Protein AF-A0A2E5EFN4-F1 (afdb_monomer_lite)

Foldseek 3Di:
DKKFKFLFQPPTDGPFDIDDDAPFDADPNDTDDDDDRDDPSPPPHKIFIWDWDDDHPDPDDTDTDGRTHIDD

Sequence (72 aa):
MQFALRDQATAGNPVSTVLRLNNVGVTNGIFQATLDFGTNVWNGAARWLGISVRNAGSQAAFTLLVPSQQVP

Structure (mmCIF, N/CA/C/O backbone):
data_AF-A0A2E5EFN4-F1
#
_entry.id   AF-A0A2E5EFN4-F1
#
loop_
_atom_site.group_PDB
_atom_site.id
_atom_site.type_symbol
_atom_site.label_atom_id
_atom_site.label_alt_id
_atom_site.label_comp_id
_atom_site.label_asym_id
_atom_site.label_entity_id
_atom_site.label_seq_id
_atom_site.pdbx_PDB_ins_code
_atom_site.Cartn_x
_atom_site.Cartn_y
_atom_site.Cartn_z
_atom_site.occupancy
_atom_site.B_iso_or_equiv
_atom_site.auth_seq_id
_atom_site.auth_comp_id
_atom_site.auth_asym_id
_atom_site.auth_atom_id
_atom_site.pdbx_PDB_model_num
ATOM 1 N N . MET A 1 1 ? -7.943 2.166 4.345 1.00 94.38 1 MET A N 1
ATOM 2 C CA . MET A 1 1 ? -6.556 1.686 4.179 1.00 94.38 1 MET A CA 1
ATOM 3 C C . MET A 1 1 ? -6.021 2.150 2.835 1.00 94.38 1 MET A C 1
ATOM 5 O O . MET A 1 1 ? -6.815 2.488 1.957 1.00 94.38 1 MET A O 1
ATOM 9 N N . GLN A 1 2 ? -4.704 2.228 2.702 1.00 96.38 2 GLN A N 1
ATOM 10 C CA . GLN A 1 2 ? -4.015 2.582 1.465 1.00 96.38 2 GLN A CA 1
ATOM 11 C C . GLN A 1 2 ? -2.952 1.536 1.154 1.00 96.38 2 GLN A C 1
ATOM 13 O O . GLN A 1 2 ? -2.302 1.035 2.070 1.00 96.38 2 GLN A O 1
ATOM 18 N N . PHE A 1 3 ? -2.782 1.243 -0.129 1.00 97.62 3 PHE A N 1
ATOM 19 C CA . PHE A 1 3 ? -1.809 0.285 -0.630 1.00 97.62 3 PHE A CA 1
ATOM 20 C C . PHE A 1 3 ? -1.007 0.923 -1.759 1.00 97.62 3 PHE A C 1
ATOM 22 O O . PHE A 1 3 ? -1.571 1.608 -2.613 1.00 97.62 3 PHE A O 1
ATOM 29 N N . ALA A 1 4 ? 0.300 0.701 -1.762 1.00 97.81 4 ALA A N 1
ATOM 30 C CA . ALA 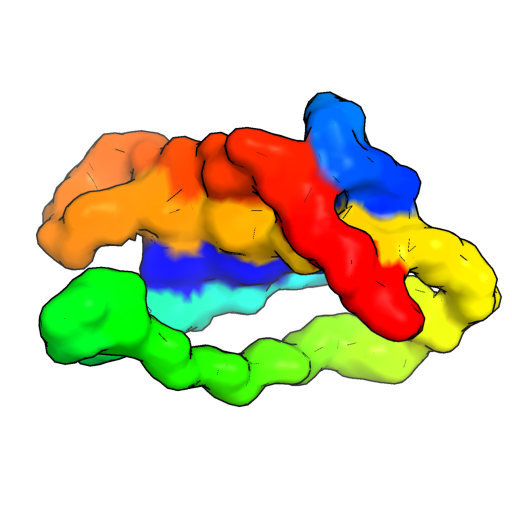A 1 4 ? 1.183 1.103 -2.849 1.00 97.81 4 ALA A CA 1
ATOM 31 C C . ALA A 1 4 ? 2.357 0.131 -2.926 1.00 97.81 4 ALA A C 1
ATOM 33 O O . ALA A 1 4 ? 2.858 -0.307 -1.888 1.00 97.81 4 ALA A O 1
ATOM 34 N N . LEU A 1 5 ? 2.821 -0.172 -4.134 1.00 97.88 5 LEU A N 1
ATOM 35 C CA . LEU A 1 5 ? 4.093 -0.862 -4.302 1.00 97.88 5 LEU A CA 1
ATOM 36 C C . LEU A 1 5 ? 5.233 0.108 -4.024 1.00 97.88 5 LEU A C 1
ATOM 38 O O . LEU A 1 5 ? 5.148 1.290 -4.359 1.00 97.88 5 LEU A O 1
ATOM 42 N N . ARG A 1 6 ? 6.298 -0.401 -3.417 1.00 97.44 6 ARG A N 1
ATOM 43 C CA . ARG A 1 6 ? 7.519 0.329 -3.082 1.00 97.44 6 ARG A CA 1
ATOM 44 C C . ARG A 1 6 ? 8.742 -0.378 -3.656 1.00 97.44 6 ARG A C 1
ATOM 46 O O . ARG A 1 6 ? 8.676 -1.569 -3.962 1.00 97.44 6 ARG A O 1
ATOM 53 N N . ASP A 1 7 ? 9.836 0.359 -3.793 1.00 97.00 7 ASP A N 1
ATOM 54 C CA . ASP A 1 7 ? 11.118 -0.129 -4.324 1.00 97.00 7 ASP A CA 1
ATOM 55 C C . ASP A 1 7 ? 12.039 -0.781 -3.276 1.00 97.00 7 ASP A C 1
ATOM 57 O O . ASP A 1 7 ? 13.048 -1.367 -3.661 1.00 97.00 7 ASP A O 1
ATOM 61 N N . GLN A 1 8 ? 11.711 -0.698 -1.979 1.00 96.94 8 GLN A N 1
ATOM 62 C CA . GLN A 1 8 ? 12.453 -1.313 -0.868 1.00 96.94 8 GLN A CA 1
ATOM 63 C C . GLN A 1 8 ? 11.535 -1.620 0.332 1.00 96.94 8 GLN A C 1
ATOM 65 O O . GLN A 1 8 ? 10.484 -0.998 0.506 1.00 96.94 8 GLN A O 1
ATOM 70 N N . ALA A 1 9 ? 11.962 -2.546 1.203 1.00 95.19 9 ALA A N 1
ATOM 71 C CA . ALA A 1 9 ? 11.212 -2.973 2.394 1.00 95.19 9 ALA A CA 1
ATOM 72 C C . ALA A 1 9 ? 11.034 -1.862 3.445 1.00 95.19 9 ALA A C 1
ATOM 74 O O . ALA A 1 9 ? 9.969 -1.726 4.046 1.00 95.19 9 ALA A O 1
ATOM 75 N N . THR A 1 10 ? 12.072 -1.058 3.663 1.00 95.88 10 THR A N 1
ATOM 76 C CA . THR A 1 10 ? 12.095 0.035 4.643 1.00 95.88 10 THR A CA 1
ATOM 77 C C . THR A 1 10 ? 12.580 1.288 3.940 1.00 95.88 10 THR A C 1
ATOM 79 O O . THR A 1 10 ? 13.517 1.214 3.155 1.00 95.88 10 THR A O 1
ATOM 82 N N . ALA A 1 11 ? 11.935 2.425 4.207 1.00 91.19 11 ALA A N 1
ATOM 83 C CA . ALA A 1 11 ? 12.245 3.716 3.585 1.00 91.19 11 ALA A CA 1
ATOM 84 C C . ALA A 1 11 ? 12.202 3.748 2.037 1.00 91.19 11 ALA A C 1
ATOM 86 O O . ALA A 1 11 ? 12.610 4.743 1.449 1.00 91.19 11 ALA A O 1
ATOM 87 N N . GLY A 1 12 ? 11.656 2.717 1.379 1.00 93.06 12 GLY A N 1
ATOM 88 C CA . GLY A 1 12 ? 11.504 2.702 -0.077 1.00 93.06 12 GLY A CA 1
ATOM 89 C C . GLY A 1 12 ? 10.520 3.756 -0.577 1.00 93.06 12 GLY A C 1
ATOM 90 O O . GLY A 1 12 ? 9.602 4.139 0.155 1.00 93.06 12 GLY A O 1
ATOM 91 N N . ASN A 1 13 ? 10.661 4.204 -1.819 1.00 95.25 13 ASN A N 1
ATOM 92 C CA . ASN A 1 13 ? 9.739 5.120 -2.488 1.00 95.25 13 ASN A CA 1
ATOM 93 C C . ASN A 1 13 ? 8.562 4.355 -3.106 1.00 95.25 13 ASN A C 1
ATOM 95 O O . ASN A 1 13 ? 8.729 3.210 -3.527 1.00 95.25 13 ASN A O 1
ATOM 99 N N . PRO A 1 14 ? 7.356 4.949 -3.173 1.00 94.81 14 PRO A N 1
ATOM 100 C CA . PRO A 1 14 ? 6.249 4.341 -3.894 1.00 94.81 14 PRO A CA 1
ATOM 101 C C . PRO A 1 14 ? 6.533 4.331 -5.405 1.00 94.81 14 PRO A C 1
ATOM 103 O O . PRO A 1 14 ? 6.905 5.351 -5.978 1.00 94.81 14 PRO A O 1
ATOM 106 N N . VAL A 1 15 ? 6.313 3.184 -6.045 1.00 96.25 15 VAL A N 1
ATOM 107 C CA . VAL A 1 15 ? 6.498 2.950 -7.492 1.00 96.25 15 VAL A CA 1
ATOM 108 C C . VAL A 1 15 ? 5.184 2.639 -8.214 1.00 96.25 15 VAL A C 1
ATOM 110 O O . VAL A 1 15 ? 5.179 2.253 -9.379 1.00 96.25 15 VAL A O 1
ATOM 113 N N . SER A 1 16 ? 4.056 2.801 -7.524 1.00 96.00 16 SER A N 1
ATOM 114 C CA . SER A 1 16 ? 2.711 2.686 -8.083 1.00 96.00 16 SER A CA 1
ATOM 115 C C . SER A 1 16 ? 1.858 3.887 -7.687 1.00 96.00 16 SER A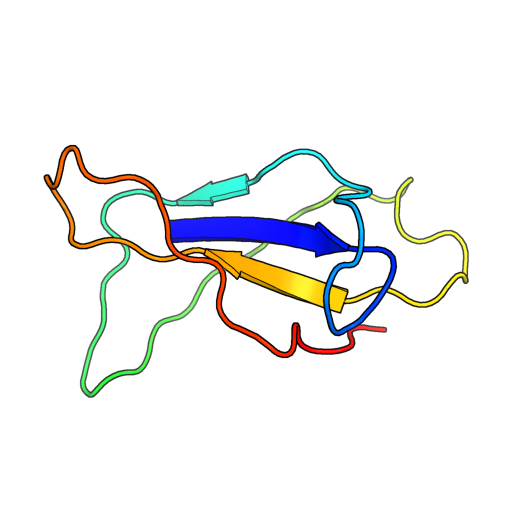 C 1
ATOM 117 O O . SER A 1 16 ? 2.184 4.637 -6.763 1.00 96.00 16 SER A O 1
ATOM 119 N N . THR A 1 17 ? 0.701 4.023 -8.331 1.00 95.44 17 THR A N 1
ATOM 120 C CA . THR A 1 17 ? -0.384 4.835 -7.778 1.00 95.44 17 THR A CA 1
ATOM 121 C C . THR A 1 17 ? -0.861 4.237 -6.450 1.00 95.44 17 THR A C 1
ATOM 123 O O . THR A 1 17 ? -0.722 3.036 -6.193 1.00 95.44 17 THR A O 1
ATOM 126 N N . VAL A 1 18 ? -1.395 5.087 -5.570 1.00 96.31 18 VAL A N 1
ATOM 127 C CA . VAL A 1 18 ? -1.933 4.647 -4.279 1.00 96.31 18 VAL A CA 1
ATOM 128 C C . VAL A 1 18 ? -3.351 4.128 -4.480 1.00 96.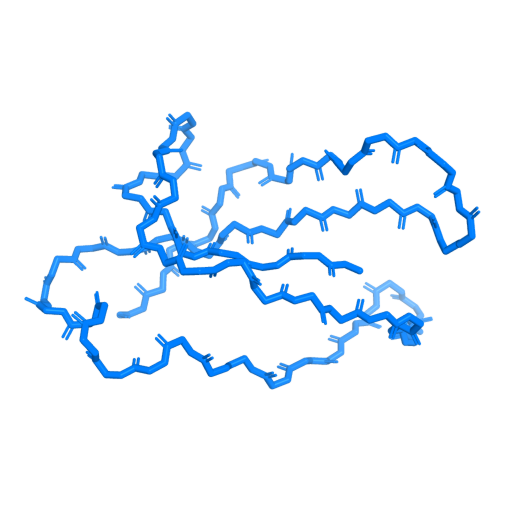31 18 VAL A C 1
ATOM 130 O O . VAL A 1 18 ? -4.253 4.896 -4.818 1.00 96.31 18 VAL A O 1
ATOM 133 N N . LEU A 1 19 ? -3.570 2.846 -4.195 1.00 97.44 19 LEU A N 1
ATOM 134 C CA . LEU A 1 19 ? -4.907 2.267 -4.128 1.00 97.44 19 LEU A CA 1
ATOM 135 C C . LEU A 1 19 ? -5.516 2.564 -2.762 1.00 97.44 19 LEU A C 1
ATOM 137 O O . LEU A 1 19 ? -4.918 2.285 -1.719 1.00 97.44 19 LEU A O 1
ATOM 141 N N . ARG A 1 20 ? -6.723 3.128 -2.751 1.00 95.44 20 ARG A N 1
ATOM 142 C CA . ARG A 1 20 ? -7.426 3.475 -1.518 1.00 95.44 20 ARG A CA 1
ATOM 143 C C . ARG A 1 20 ? -8.680 2.633 -1.362 1.00 95.44 20 ARG A C 1
ATOM 145 O O . ARG A 1 20 ? -9.602 2.738 -2.159 1.00 95.44 20 ARG A O 1
ATOM 152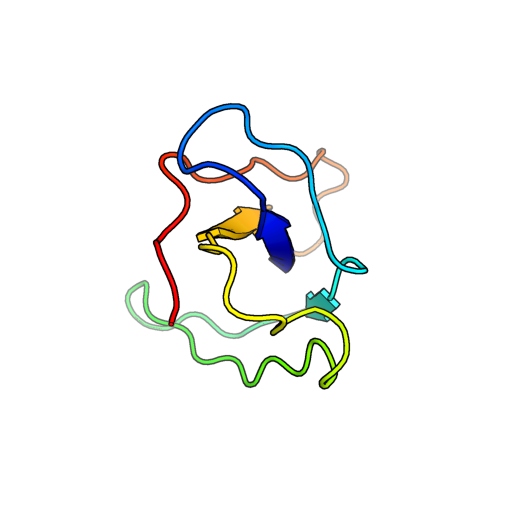 N N . LEU A 1 21 ? -8.735 1.878 -0.270 1.00 94.19 21 LEU A N 1
ATOM 153 C CA . LEU A 1 21 ? -9.917 1.120 0.125 1.00 94.19 21 LEU A CA 1
ATOM 154 C C . LEU A 1 21 ? -10.522 1.754 1.378 1.00 94.19 21 LEU A C 1
ATOM 156 O O . LEU A 1 21 ? -9.882 1.825 2.435 1.00 94.19 21 LEU A O 1
ATOM 160 N N . ASN A 1 22 ? -11.745 2.260 1.252 1.00 90.31 22 ASN A N 1
ATOM 161 C CA . ASN A 1 22 ? -12.495 2.837 2.364 1.00 90.31 22 ASN A CA 1
ATOM 162 C C . ASN A 1 22 ? -13.323 1.746 3.057 1.00 90.31 22 ASN A C 1
ATOM 164 O O . ASN A 1 22 ? -13.691 0.761 2.430 1.00 90.31 22 ASN A O 1
ATOM 168 N N . ASN A 1 23 ? -13.591 1.930 4.354 1.00 86.31 23 ASN A N 1
ATOM 169 C CA . ASN A 1 23 ? -14.505 1.081 5.131 1.00 86.31 23 ASN A CA 1
ATOM 170 C C . ASN A 1 23 ? -14.219 -0.433 5.044 1.00 86.31 23 ASN A C 1
ATOM 172 O O . ASN A 1 23 ? -15.142 -1.239 5.060 1.00 86.31 23 ASN A O 1
ATOM 176 N N . VAL A 1 24 ? -12.943 -0.824 4.961 1.00 91.69 24 VAL A N 1
ATOM 177 C CA . VAL A 1 24 ? -12.565 -2.242 4.903 1.00 91.69 24 VAL A CA 1
ATOM 178 C C . VAL A 1 24 ? -12.914 -2.919 6.225 1.00 91.69 24 VAL A C 1
ATOM 180 O O . VAL A 1 24 ? -12.448 -2.489 7.281 1.00 91.69 24 VAL A O 1
ATOM 183 N N . GLY A 1 25 ? -13.736 -3.966 6.149 1.00 91.19 25 GLY A N 1
ATOM 184 C CA . GLY A 1 25 ? -14.094 -4.789 7.297 1.00 91.19 25 GLY A CA 1
ATOM 185 C C . GLY A 1 25 ? -12.880 -5.545 7.827 1.00 91.19 25 GLY A C 1
ATOM 186 O O . GLY A 1 25 ? -12.118 -6.129 7.057 1.00 91.19 25 GLY A O 1
ATOM 187 N N . VAL A 1 26 ? -12.710 -5.522 9.147 1.00 91.44 26 VAL A N 1
ATOM 188 C CA . VAL A 1 26 ? -11.670 -6.272 9.852 1.00 91.44 26 VAL A CA 1
ATOM 189 C C . VAL A 1 26 ? -12.357 -7.150 10.889 1.00 91.44 26 VAL A C 1
ATOM 191 O O . VAL A 1 26 ? -13.089 -6.643 11.739 1.00 91.44 26 VAL A O 1
ATOM 194 N N . THR A 1 27 ? -12.120 -8.456 10.839 1.00 95.31 27 THR A N 1
ATOM 195 C CA . THR A 1 27 ? -12.687 -9.426 11.785 1.00 95.31 27 THR A CA 1
ATOM 196 C C . THR A 1 27 ? -11.546 -10.210 12.412 1.00 95.31 27 THR A C 1
ATOM 198 O O . THR A 1 27 ? -10.743 -10.803 11.699 1.00 95.31 27 THR A O 1
ATOM 201 N N . ASN A 1 28 ? -11.438 -10.176 13.744 1.00 94.25 28 ASN A N 1
ATOM 202 C CA . ASN A 1 28 ? -10.335 -10.799 14.493 1.00 94.25 28 ASN A CA 1
ATOM 203 C C . ASN A 1 28 ? -8.937 -10.381 13.991 1.00 94.25 28 ASN A C 1
ATOM 205 O O . ASN A 1 28 ? -8.017 -11.189 13.937 1.00 94.25 28 ASN A O 1
ATOM 209 N N . GLY A 1 29 ? -8.788 -9.117 13.579 1.00 88.88 29 GLY A N 1
ATOM 210 C CA . GLY A 1 29 ? -7.530 -8.585 13.040 1.00 88.88 29 GLY A CA 1
ATOM 211 C C . GLY A 1 29 ? -7.228 -8.977 11.589 1.00 88.88 29 GLY A C 1
ATOM 212 O O . GLY A 1 29 ? -6.191 -8.582 11.064 1.00 88.88 29 GLY A O 1
ATOM 213 N N . ILE A 1 30 ? -8.125 -9.706 10.922 1.00 93.31 30 ILE A N 1
ATOM 214 C CA . ILE A 1 30 ? -7.961 -10.161 9.539 1.00 93.31 30 ILE A CA 1
ATOM 215 C C . ILE A 1 30 ? -8.838 -9.317 8.614 1.00 93.31 30 ILE A C 1
ATOM 217 O O . ILE A 1 30 ? -9.988 -9.013 8.933 1.00 93.31 30 ILE A O 1
ATOM 221 N N . PHE A 1 31 ? -8.301 -8.965 7.448 1.00 93.31 31 PHE A N 1
ATOM 222 C CA . PHE A 1 31 ? -9.045 -8.355 6.349 1.00 93.31 31 PHE A CA 1
ATOM 223 C C . PHE A 1 31 ? -8.656 -9.008 5.023 1.00 93.31 31 PHE A C 1
ATOM 225 O O . PHE A 1 31 ? -7.601 -9.632 4.910 1.00 93.31 31 PHE A O 1
ATOM 232 N N . GLN A 1 32 ? -9.497 -8.829 4.009 1.00 94.25 32 GLN A N 1
ATOM 233 C CA . GLN A 1 32 ? -9.203 -9.226 2.635 1.00 94.25 32 GLN A CA 1
ATOM 234 C C . GLN A 1 32 ? -9.362 -8.024 1.708 1.00 94.25 32 GLN A C 1
ATOM 236 O O . GLN A 1 32 ? -10.235 -7.177 1.902 1.00 94.25 32 GLN A O 1
ATOM 241 N N . ALA A 1 33 ? -8.491 -7.940 0.708 1.00 93.75 33 ALA A N 1
ATOM 242 C CA . ALA A 1 33 ? -8.503 -6.894 -0.299 1.00 93.75 33 ALA A CA 1
ATOM 243 C C . ALA A 1 33 ? -7.995 -7.465 -1.623 1.00 93.75 33 ALA A C 1
ATOM 245 O O . ALA A 1 33 ? -6.976 -8.149 -1.650 1.00 93.75 33 ALA A O 1
ATOM 246 N N . THR A 1 34 ? -8.692 -7.156 -2.715 1.00 94.19 34 THR A N 1
ATOM 247 C CA . THR A 1 34 ? -8.170 -7.367 -4.070 1.00 94.19 34 THR A CA 1
ATOM 248 C C . THR A 1 34 ? -7.506 -6.072 -4.517 1.00 94.19 34 THR A C 1
ATOM 250 O O . THR A 1 34 ? -8.122 -5.009 -4.433 1.00 94.19 34 THR A O 1
ATOM 253 N N . LEU A 1 35 ? -6.242 -6.149 -4.931 1.00 95.38 35 LEU A N 1
ATOM 254 C CA . LEU A 1 35 ? -5.426 -4.997 -5.310 1.00 95.38 35 LEU A CA 1
ATOM 255 C C . LEU A 1 35 ? -4.985 -5.156 -6.764 1.00 95.38 35 LEU A C 1
ATOM 257 O O . LEU A 1 35 ? -4.349 -6.151 -7.100 1.00 95.38 35 LEU A O 1
ATOM 261 N N . ASP A 1 36 ? -5.298 -4.169 -7.598 1.00 94.88 36 ASP A N 1
ATOM 262 C CA . ASP A 1 36 ? -4.852 -4.105 -8.988 1.00 94.88 36 ASP A CA 1
ATOM 263 C C . ASP A 1 36 ? -3.969 -2.869 -9.187 1.00 94.88 36 ASP A C 1
ATOM 265 O O . ASP A 1 36 ? -4.438 -1.732 -9.124 1.00 94.88 36 ASP A O 1
ATOM 269 N N . PHE A 1 37 ? -2.673 -3.102 -9.388 1.00 94.69 37 PHE A N 1
ATOM 270 C CA . PHE A 1 37 ? -1.681 -2.054 -9.643 1.00 94.69 37 PHE A CA 1
ATOM 271 C C . PHE A 1 37 ? -1.400 -1.861 -11.144 1.00 94.69 37 PHE A C 1
ATOM 273 O O . PHE A 1 37 ? -0.521 -1.074 -11.508 1.00 94.69 37 PHE A O 1
ATOM 280 N N . GLY A 1 38 ? -2.127 -2.571 -12.012 1.00 93.75 38 GLY A N 1
ATOM 281 C CA . GLY A 1 38 ? -1.846 -2.676 -13.437 1.00 93.75 38 GLY A CA 1
ATOM 282 C C . GLY A 1 38 ? -0.595 -3.506 -13.737 1.00 93.75 38 GLY A C 1
ATOM 283 O O . GLY A 1 38 ? 0.106 -3.986 -12.848 1.00 93.75 38 GLY A O 1
ATOM 284 N N . THR A 1 39 ? -0.291 -3.673 -15.023 1.00 90.75 39 THR A N 1
ATOM 285 C CA . THR A 1 39 ? 0.820 -4.517 -15.496 1.00 90.75 39 THR A CA 1
ATOM 286 C C . THR A 1 39 ? 2.162 -3.785 -15.551 1.00 90.75 39 THR A C 1
ATOM 288 O O . THR A 1 39 ? 3.206 -4.400 -15.367 1.00 90.75 39 THR A O 1
ATOM 291 N N . ASN A 1 40 ? 2.158 -2.466 -15.763 1.00 91.31 40 ASN A N 1
ATOM 292 C CA . ASN A 1 40 ? 3.375 -1.687 -16.041 1.00 91.31 40 ASN A CA 1
ATOM 293 C C . ASN A 1 40 ? 4.374 -1.635 -14.872 1.00 91.31 40 ASN A C 1
ATOM 295 O O . ASN A 1 40 ? 5.561 -1.397 -15.082 1.00 91.31 40 ASN A O 1
ATOM 299 N N . VAL A 1 41 ? 3.904 -1.837 -13.640 1.00 92.56 41 VAL A N 1
ATOM 300 C CA . VAL A 1 41 ? 4.744 -1.797 -12.431 1.00 92.56 41 VAL A CA 1
ATOM 301 C C . VAL A 1 41 ? 5.548 -3.086 -12.218 1.00 92.56 41 VAL A C 1
ATOM 303 O O . VAL A 1 41 ? 6.563 -3.058 -11.510 1.00 92.56 41 VAL A O 1
ATOM 306 N N . TRP A 1 42 ? 5.130 -4.185 -12.856 1.00 92.75 42 TRP A N 1
ATOM 307 C CA . TRP A 1 42 ? 5.707 -5.527 -12.747 1.00 92.75 42 TRP A CA 1
ATOM 308 C C . TRP A 1 42 ? 6.698 -5.786 -13.884 1.00 92.75 42 TRP A C 1
ATOM 310 O O . TRP A 1 42 ? 6.450 -6.551 -14.810 1.00 92.75 42 TRP A O 1
ATOM 320 N N . ASN A 1 43 ? 7.841 -5.108 -13.824 1.00 92.12 43 ASN A N 1
ATOM 321 C CA . ASN A 1 43 ? 8.879 -5.143 -14.859 1.00 92.12 43 ASN A CA 1
ATOM 322 C C . ASN A 1 43 ? 10.080 -6.044 -14.505 1.00 92.12 43 ASN A C 1
ATOM 324 O O . ASN A 1 43 ? 11.170 -5.855 -15.039 1.00 92.12 43 ASN A O 1
ATOM 328 N N . GLY A 1 44 ? 9.901 -6.985 -13.573 1.00 92.38 44 GLY A N 1
ATOM 329 C CA . GLY A 1 44 ? 10.946 -7.900 -13.096 1.00 92.38 44 GLY A CA 1
ATOM 330 C C . GLY A 1 44 ? 11.846 -7.343 -11.986 1.00 92.38 44 GLY A C 1
ATOM 331 O O . GLY A 1 44 ? 12.643 -8.088 -11.422 1.00 92.38 44 GLY A O 1
ATOM 332 N N . ALA A 1 45 ? 11.724 -6.062 -11.628 1.00 94.81 45 ALA A N 1
ATOM 333 C CA . ALA A 1 45 ? 12.379 -5.527 -10.438 1.00 94.81 45 ALA A CA 1
ATOM 334 C C . ALA A 1 45 ? 11.598 -5.903 -9.170 1.00 94.81 45 ALA A C 1
ATOM 336 O O . ALA A 1 45 ? 10.369 -5.917 -9.180 1.00 94.81 45 ALA A O 1
ATOM 337 N N . ALA A 1 46 ? 12.310 -6.138 -8.065 1.00 95.81 46 ALA A N 1
ATOM 338 C CA . ALA A 1 46 ? 11.690 -6.449 -6.781 1.00 95.81 46 ALA A CA 1
ATOM 339 C C . ALA A 1 46 ? 10.713 -5.344 -6.336 1.00 95.81 46 ALA A C 1
ATOM 341 O O . ALA A 1 46 ? 10.930 -4.145 -6.577 1.00 95.81 46 ALA A O 1
ATOM 342 N N . ARG A 1 47 ? 9.622 -5.762 -5.693 1.00 97.00 47 ARG A N 1
ATOM 343 C CA . ARG A 1 47 ? 8.560 -4.887 -5.197 1.00 97.00 47 ARG A CA 1
ATOM 344 C C . ARG A 1 47 ? 8.203 -5.239 -3.766 1.00 97.00 47 ARG A C 1
ATOM 346 O O . ARG A 1 47 ? 8.263 -6.395 -3.354 1.00 97.00 47 ARG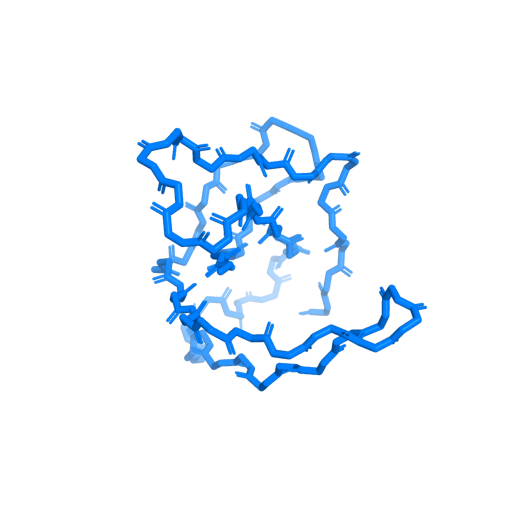 A O 1
ATOM 353 N N . TRP A 1 48 ? 7.783 -4.223 -3.024 1.00 98.19 48 TRP A N 1
ATOM 354 C CA . TRP A 1 48 ? 7.292 -4.370 -1.663 1.00 98.19 48 TRP A CA 1
ATOM 355 C C . TRP A 1 48 ? 5.910 -3.742 -1.534 1.00 98.19 48 TRP A C 1
ATOM 357 O O . TRP A 1 48 ? 5.718 -2.572 -1.852 1.00 98.19 48 TRP A O 1
ATOM 367 N N . LEU A 1 49 ? 4.936 -4.505 -1.055 1.00 97.75 49 LEU A N 1
ATOM 368 C CA . LEU A 1 49 ? 3.614 -4.022 -0.703 1.00 97.75 49 LEU A CA 1
ATOM 369 C C . LEU A 1 49 ? 3.700 -3.163 0.561 1.00 97.75 49 LEU A C 1
ATOM 371 O O . LEU A 1 49 ? 3.868 -3.664 1.676 1.00 97.75 49 LEU A O 1
ATOM 375 N N . GLY A 1 50 ? 3.556 -1.855 0.374 1.00 97.69 50 GLY A N 1
ATOM 376 C CA . GLY A 1 50 ? 3.330 -0.908 1.451 1.00 97.69 50 GLY A CA 1
ATOM 377 C C . GLY A 1 50 ? 1.853 -0.877 1.820 1.00 97.69 50 GLY A C 1
ATOM 378 O O . GLY A 1 50 ? 1.000 -0.630 0.965 1.00 97.69 50 GLY A O 1
ATOM 379 N N . ILE A 1 51 ? 1.561 -1.093 3.100 1.00 97.06 51 ILE A N 1
ATOM 380 C CA . ILE A 1 51 ? 0.214 -0.992 3.663 1.00 97.06 51 ILE A CA 1
ATOM 381 C C . ILE A 1 51 ? 0.212 0.182 4.627 1.00 97.06 51 ILE A C 1
ATOM 383 O O . ILE A 1 51 ? 0.930 0.165 5.626 1.00 97.06 51 ILE A O 1
ATOM 387 N N . SER A 1 52 ? -0.612 1.186 4.348 1.00 96.56 52 SER A N 1
ATOM 388 C CA . SER A 1 52 ? -0.814 2.302 5.262 1.00 96.56 52 SER A CA 1
ATOM 389 C C . SER A 1 52 ? -2.219 2.267 5.849 1.00 96.56 52 SER A C 1
ATOM 391 O O . SER A 1 52 ? -3.230 2.157 5.139 1.00 96.56 52 SER A O 1
ATOM 393 N N . VAL A 1 53 ? -2.298 2.383 7.170 1.00 94.69 53 VAL A N 1
ATOM 394 C CA . VAL A 1 53 ? -3.537 2.236 7.937 1.00 94.69 53 VAL A CA 1
ATOM 395 C C . VAL A 1 53 ? -3.856 3.506 8.716 1.00 94.69 53 VAL A C 1
ATOM 397 O O . VAL A 1 53 ? -2.979 4.284 9.074 1.00 94.69 53 VAL A O 1
ATOM 400 N N . ARG A 1 54 ? -5.147 3.724 8.950 1.00 94.81 54 ARG A N 1
ATOM 401 C CA . ARG A 1 54 ? -5.675 4.665 9.940 1.00 94.81 54 ARG A CA 1
ATOM 402 C C . ARG A 1 54 ? -7.071 4.207 10.335 1.00 94.81 54 ARG A C 1
ATOM 404 O O . ARG A 1 54 ? -7.745 3.563 9.523 1.00 94.81 54 ARG A O 1
ATOM 411 N N . ASN A 1 55 ? -7.527 4.604 11.518 1.00 90.69 55 ASN A N 1
ATOM 412 C CA . ASN A 1 55 ? -8.890 4.319 11.962 1.00 90.69 55 ASN A CA 1
ATOM 413 C C . ASN A 1 55 ? -9.915 4.919 10.987 1.00 90.69 55 ASN A C 1
ATOM 415 O O . ASN A 1 55 ? -9.740 6.032 10.478 1.00 90.69 55 ASN A O 1
ATOM 419 N N . ALA A 1 56 ? -10.995 4.182 10.720 1.00 88.38 56 ALA A N 1
ATOM 420 C CA . ALA A 1 56 ? -12.081 4.666 9.874 1.00 88.38 56 ALA A CA 1
ATOM 421 C C . ALA A 1 56 ? -12.669 5.970 10.445 1.00 88.38 56 ALA A C 1
ATOM 423 O O . ALA A 1 56 ? -12.795 6.120 11.656 1.00 88.38 56 ALA A O 1
ATOM 424 N N . GLY A 1 57 ? -12.970 6.939 9.577 1.00 86.88 57 GLY A N 1
ATOM 425 C CA . GLY A 1 57 ? -13.462 8.264 9.983 1.00 86.88 57 GLY A CA 1
ATOM 426 C C . GLY A 1 57 ? -12.413 9.206 10.594 1.00 86.88 57 GLY A C 1
ATOM 427 O O . GLY A 1 57 ? -12.679 10.397 10.713 1.00 86.88 57 GLY A O 1
ATOM 428 N N . SER A 1 58 ? -11.205 8.729 10.923 1.00 92.38 58 SER A N 1
ATOM 429 C CA . SER A 1 58 ? -10.143 9.593 11.449 1.00 92.38 58 SER A CA 1
ATOM 430 C C . SER A 1 58 ? -9.604 10.557 10.386 1.00 92.38 58 SER A C 1
ATOM 432 O O . SER A 1 58 ? -9.397 10.181 9.226 1.00 92.38 58 SER A O 1
ATOM 434 N N . GLN A 1 59 ? -9.324 11.793 10.808 1.00 93.31 59 GLN A N 1
ATOM 435 C CA . GLN A 1 59 ? -8.626 12.807 10.010 1.00 93.31 59 GLN A CA 1
ATOM 436 C C . GLN A 1 59 ? -7.098 12.687 10.099 1.00 93.31 59 GLN A C 1
ATOM 438 O O . GLN A 1 59 ? -6.392 13.370 9.362 1.00 93.31 59 GLN A O 1
ATOM 443 N N . ALA A 1 60 ? -6.580 11.803 10.958 1.00 95.44 60 ALA A N 1
ATOM 444 C CA . ALA A 1 60 ? -5.147 11.573 11.077 1.00 95.44 60 ALA A CA 1
ATOM 445 C C . ALA A 1 60 ? -4.531 11.108 9.745 1.00 95.44 60 ALA A C 1
ATOM 447 O O . ALA A 1 60 ? -5.196 10.509 8.880 1.00 95.44 60 ALA A O 1
ATOM 448 N N . ALA A 1 61 ? -3.232 11.374 9.603 1.00 95.25 61 ALA A N 1
ATOM 449 C CA . ALA A 1 61 ? -2.434 10.821 8.522 1.00 95.25 61 ALA A CA 1
ATOM 450 C C . ALA A 1 61 ? -2.424 9.285 8.590 1.00 95.25 61 ALA A C 1
ATOM 452 O O . ALA A 1 61 ? -2.623 8.686 9.647 1.00 95.25 61 ALA A O 1
ATOM 453 N N . PHE A 1 62 ? -2.211 8.643 7.442 1.00 95.56 62 PHE A N 1
ATOM 454 C CA . PHE A 1 62 ? -2.017 7.199 7.400 1.00 95.56 62 PHE A CA 1
ATOM 455 C C . PHE A 1 62 ? -0.626 6.843 7.914 1.00 95.56 62 PHE A C 1
ATOM 457 O O . PHE A 1 62 ? 0.362 7.450 7.504 1.00 95.56 62 PHE A O 1
ATOM 464 N N . THR A 1 63 ? -0.551 5.817 8.753 1.00 96.69 63 THR A N 1
ATOM 465 C CA . THR A 1 63 ? 0.713 5.243 9.214 1.00 96.69 63 THR A CA 1
ATOM 466 C C . THR A 1 63 ? 1.093 4.090 8.297 1.00 96.69 63 THR A C 1
ATOM 468 O O . THR A 1 63 ? 0.312 3.151 8.144 1.00 96.69 63 THR A O 1
ATOM 471 N N . LEU A 1 64 ? 2.274 4.162 7.680 1.00 96.38 64 LEU A N 1
ATOM 472 C CA . LEU A 1 64 ? 2.848 3.055 6.913 1.00 96.38 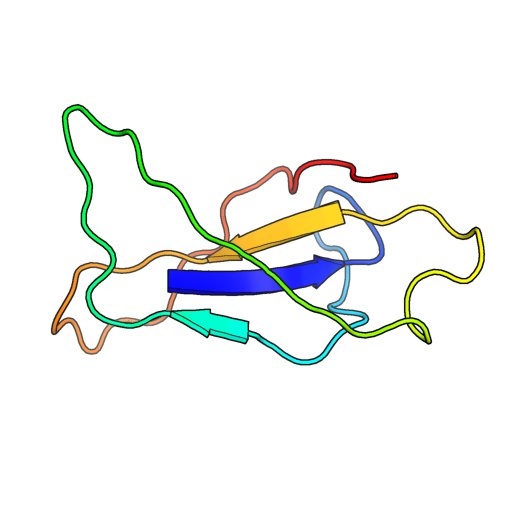64 LEU A CA 1
ATOM 473 C C . LEU A 1 64 ? 3.324 1.961 7.873 1.00 96.38 64 LEU A C 1
ATOM 475 O O . LEU A 1 64 ? 4.075 2.239 8.807 1.00 96.38 64 LEU A O 1
ATOM 479 N N . LEU A 1 65 ? 2.914 0.722 7.619 1.00 96.19 65 LEU A N 1
ATOM 480 C CA . LEU A 1 65 ? 3.434 -0.442 8.323 1.00 96.19 65 LEU A CA 1
ATOM 481 C C . LEU A 1 65 ? 4.801 -0.817 7.738 1.00 96.19 65 LEU A C 1
ATOM 483 O O . LEU A 1 65 ? 4.947 -0.965 6.522 1.00 96.19 65 LEU A O 1
ATOM 487 N N . VAL A 1 66 ? 5.801 -0.942 8.611 1.00 96.12 66 VAL A N 1
ATOM 488 C CA . VAL A 1 66 ? 7.174 -1.314 8.254 1.00 96.12 66 VAL A CA 1
ATOM 489 C C . VAL A 1 66 ? 7.599 -2.591 8.995 1.00 96.12 66 VAL A C 1
ATOM 491 O O . VAL A 1 66 ? 7.225 -2.753 10.158 1.00 96.12 66 VAL A O 1
ATOM 494 N N . PRO A 1 67 ? 8.395 -3.475 8.366 1.00 96.81 67 PRO A N 1
ATOM 495 C CA . PRO A 1 67 ? 8.809 -3.421 6.961 1.00 96.81 67 PRO A CA 1
ATOM 496 C C . PRO A 1 67 ? 7.641 -3.716 6.001 1.00 96.81 67 PRO A C 1
ATOM 498 O O . PRO A 1 67 ? 6.729 -4.473 6.322 1.00 96.81 67 PRO A O 1
ATOM 501 N N . SER A 1 68 ? 7.672 -3.108 4.813 1.00 97.38 68 SER A N 1
ATOM 502 C CA . SER A 1 68 ? 6.772 -3.458 3.708 1.00 97.38 68 SER A CA 1
ATOM 503 C C . SER A 1 68 ? 7.045 -4.892 3.249 1.00 97.38 68 SER A C 1
ATOM 505 O O . SER A 1 68 ? 8.182 -5.366 3.294 1.00 97.38 68 SER A O 1
ATOM 507 N N . GLN A 1 69 ? 6.005 -5.594 2.809 1.00 96.75 69 GLN A N 1
ATOM 508 C CA . GLN A 1 69 ? 6.092 -7.020 2.494 1.00 96.75 69 GLN A CA 1
ATOM 509 C C . GLN A 1 69 ? 6.564 -7.224 1.057 1.00 96.75 69 GLN A C 1
ATOM 511 O O . GLN A 1 69 ? 5.947 -6.690 0.145 1.00 96.75 69 GLN A O 1
ATOM 516 N N . GLN A 1 70 ? 7.612 -8.015 0.825 1.00 96.88 70 GLN A N 1
ATOM 517 C CA . GLN A 1 70 ? 8.027 -8.331 -0.543 1.00 96.88 70 GLN A CA 1
ATOM 518 C C . GLN A 1 70 ? 6.915 -9.079 -1.286 1.00 96.88 70 GLN A C 1
ATOM 520 O O . GLN A 1 70 ? 6.289 -9.987 -0.735 1.00 96.88 70 GLN A O 1
ATOM 525 N N . VAL A 1 71 ? 6.686 -8.687 -2.534 1.00 94.00 71 VAL A N 1
ATOM 526 C CA . VAL A 1 71 ? 5.720 -9.310 -3.439 1.00 94.00 71 VAL A CA 1
ATOM 527 C C . VAL A 1 71 ? 6.412 -9.705 -4.749 1.00 94.00 71 VAL A C 1
ATOM 529 O O . VAL A 1 71 ? 7.426 -9.082 -5.083 1.00 94.00 71 VAL A O 1
ATOM 532 N N . PRO A 1 72 ? 5.927 -10.765 -5.427 1.00 81.31 72 PRO A N 1
ATOM 533 C CA . PRO A 1 72 ? 6.513 -11.270 -6.670 1.00 81.31 72 PRO A CA 1
ATOM 534 C C . PRO A 1 72 ? 6.580 -10.228 -7.784 1.00 81.31 72 PRO A C 1
ATOM 536 O O . PRO A 1 72 ? 5.660 -9.387 -7.838 1.00 81.31 72 PRO A O 1
#

pLDDT: mean 94.33, std 3.04, range [81.31, 98.19]

Radius of gyration: 12.55 Å; chains: 1; bounding box: 27×24×30 Å

Secondary structure (DSSP, 8-state):
-EEEEESSSSSPPB-SPPEE--S---BTTB--------STT-SSS-EEEEEEE--TT--SPPEEPSSPEEE-